Protein AF-A0A512J1H6-F1 (afdb_monomer_lite)

Organism: NCBI:txid944322

Sequence (177 aa):
MTWTRRTVTPHHLPFGPDGRTYDPGLVVETSRIDDAQELAEDRIWKAAPLTRAGRFAVLRPSYGDAGPALLHGWRVRRVGSAEHAALVLRLDQHFLNGRVASAAPERVALRHTDRLLVVTPDLVVGVNGADEDRAFGHLADVMLGTRQLRRRRPRVTRAPADDVAALVSIDLARQGE

Foldseek 3Di:
DDKDKDFAFAPFFDADPVRDGDTPRFIKIKDWDPDLVSLVPDPQSVLWQFFPLLNCQQNPDPDPPDHGQFPIKIFIGGVPDPDGFKMKTFGHFGDQCQAFGGQPPDGDGAHRQQRMWITGSHDIDGHGHRDSSRSSNCVVCVVVVVDDDDDDDDPPVDDDPSSVVRNVVVVVVVVVD

Secondary structure (DSSP, 8-state):
---EEEE---SSPPBPTTS-B-----EEEEEEE-SHHHHHH-HHHHHS-B-HHHHHHHS--SSSS---SEEEEEEEEETT-SS--EEEEEESS---TT-EEE-SSS-EEPPTTB-EEEE-SS-EEEESBS-HHHHHHHHHHHHHT-PPP-------SS--HHHHHHHHHHHHHTT--

pLDDT: mean 80.41, std 16.76, range [38.66, 98.19]

Radius of gyration: 16.68 Å; chains: 1; bounding box: 46×54×38 Å

Structure (mmCIF, N/CA/C/O backbone):
data_AF-A0A512J1H6-F1
#
_entry.id   AF-A0A512J1H6-F1
#
loop_
_atom_site.group_PDB
_atom_site.id
_atom_site.type_symbol
_atom_site.label_atom_id
_atom_site.label_alt_id
_atom_site.label_comp_id
_atom_site.label_asym_id
_atom_site.label_entity_id
_atom_site.label_seq_id
_atom_site.pdbx_PDB_ins_code
_atom_site.Cartn_x
_atom_site.Cartn_y
_atom_site.Cartn_z
_atom_site.occupancy
_atom_site.B_iso_or_equiv
_atom_site.auth_seq_id
_atom_site.auth_comp_id
_atom_site.auth_asym_id
_atom_site.auth_atom_id
_atom_site.pdbx_PDB_model_num
ATOM 1 N N . MET A 1 1 ? -16.627 9.828 2.741 1.00 74.25 1 MET A N 1
ATOM 2 C CA . MET A 1 1 ? -15.824 8.816 2.021 1.00 74.25 1 MET A CA 1
ATOM 3 C C . MET A 1 1 ? -16.682 7.589 1.774 1.00 74.25 1 MET A C 1
ATOM 5 O O . MET A 1 1 ? -17.239 7.058 2.730 1.00 74.25 1 MET A O 1
ATOM 9 N N . THR A 1 2 ? -16.828 7.176 0.516 1.00 90.12 2 THR A N 1
ATOM 10 C CA . THR A 1 2 ? -17.631 6.003 0.140 1.00 90.12 2 THR A CA 1
ATOM 11 C C . THR A 1 2 ? -16.731 4.776 0.066 1.00 90.12 2 THR A C 1
ATOM 13 O O . THR A 1 2 ? -15.750 4.770 -0.674 1.00 90.12 2 THR A O 1
ATOM 16 N N . TRP A 1 3 ? -17.067 3.737 0.830 1.00 96.38 3 TRP A N 1
ATOM 17 C CA . TRP A 1 3 ? -16.335 2.472 0.846 1.00 96.38 3 TRP A CA 1
ATOM 18 C C . TRP A 1 3 ? -16.957 1.482 -0.135 1.00 96.38 3 TRP A C 1
ATOM 20 O O . TRP A 1 3 ? -18.166 1.269 -0.121 1.00 96.38 3 TRP A O 1
ATOM 30 N N . THR A 1 4 ? -16.125 0.855 -0.964 1.00 96.94 4 THR A N 1
ATOM 31 C CA . THR A 1 4 ? -16.550 -0.144 -1.953 1.00 96.94 4 THR A CA 1
ATOM 32 C C . THR A 1 4 ? -15.892 -1.481 -1.659 1.00 96.94 4 THR A C 1
ATOM 34 O O . THR A 1 4 ? -14.690 -1.535 -1.387 1.00 96.94 4 THR A O 1
ATOM 37 N N . ARG A 1 5 ? -16.663 -2.570 -1.723 1.00 97.38 5 ARG A N 1
ATOM 38 C CA . ARG A 1 5 ? -16.130 -3.924 -1.540 1.00 97.38 5 ARG A CA 1
ATOM 39 C C . ARG A 1 5 ? -15.305 -4.351 -2.752 1.00 97.38 5 ARG A C 1
ATOM 41 O O . ARG A 1 5 ? -15.711 -4.127 -3.888 1.00 97.38 5 ARG A O 1
ATOM 48 N N . ARG A 1 6 ? -14.171 -5.000 -2.496 1.00 96.31 6 ARG A N 1
ATOM 49 C CA . ARG A 1 6 ? -13.287 -5.598 -3.499 1.00 96.31 6 ARG A CA 1
ATOM 50 C C . ARG A 1 6 ? -12.871 -6.988 -3.031 1.00 96.31 6 ARG A C 1
ATOM 52 O O . ARG A 1 6 ? -12.376 -7.132 -1.914 1.00 96.31 6 ARG A O 1
ATOM 59 N N . THR A 1 7 ? -13.052 -7.987 -3.885 1.00 96.44 7 THR A N 1
ATOM 60 C CA . THR A 1 7 ? -12.455 -9.313 -3.688 1.00 96.44 7 THR A CA 1
ATOM 61 C C . THR A 1 7 ? -10.970 -9.241 -4.016 1.00 96.44 7 THR A C 1
ATOM 63 O O . THR A 1 7 ? -10.590 -8.637 -5.019 1.00 96.44 7 THR A O 1
ATOM 66 N N . VAL A 1 8 ? -10.133 -9.821 -3.163 1.00 94.94 8 VAL A N 1
ATOM 67 C CA . VAL A 1 8 ? -8.678 -9.835 -3.322 1.00 94.94 8 VAL A CA 1
ATOM 68 C C . VAL A 1 8 ? -8.154 -11.243 -3.070 1.00 94.94 8 VAL A C 1
ATOM 70 O O . VAL A 1 8 ? -8.514 -11.879 -2.083 1.00 94.94 8 VAL A O 1
ATOM 73 N N . THR A 1 9 ? -7.288 -11.726 -3.953 1.00 93.88 9 THR A N 1
ATOM 74 C CA . THR A 1 9 ? -6.718 -13.075 -3.861 1.00 93.88 9 THR A CA 1
ATOM 75 C C . THR A 1 9 ? -5.228 -12.964 -3.540 1.00 93.88 9 THR A C 1
ATOM 77 O O . THR A 1 9 ? -4.527 -12.229 -4.238 1.00 93.88 9 THR A O 1
ATOM 80 N N . PRO A 1 10 ? -4.722 -13.638 -2.490 1.00 93.88 10 PRO A N 1
ATOM 81 C CA . PRO A 1 10 ? -3.295 -13.632 -2.184 1.00 93.88 10 PRO A CA 1
ATOM 82 C C . PRO A 1 10 ? -2.492 -14.329 -3.287 1.00 93.88 10 PRO A C 1
ATOM 84 O O . PRO A 1 10 ? -2.974 -15.267 -3.922 1.00 93.88 10 PRO A O 1
ATOM 87 N N . HIS A 1 11 ? -1.241 -13.908 -3.489 1.00 93.50 11 HIS A N 1
ATOM 88 C CA . HIS A 1 11 ? -0.321 -14.626 -4.384 1.00 93.50 11 HIS A CA 1
ATOM 89 C C . HIS A 1 11 ? 0.094 -15.967 -3.785 1.00 93.50 11 HIS A C 1
ATOM 91 O O . HIS A 1 11 ? 0.393 -16.912 -4.513 1.00 93.50 11 HIS A O 1
ATOM 97 N N . HIS A 1 12 ? 0.113 -16.050 -2.454 1.00 92.19 12 HIS A N 1
ATOM 98 C CA . HIS A 1 12 ? 0.435 -17.257 -1.712 1.00 92.19 12 HIS A CA 1
ATOM 99 C C . HIS A 1 12 ? -0.787 -17.683 -0.905 1.00 92.19 12 HIS A C 1
ATOM 101 O O . HIS A 1 12 ? -1.126 -17.073 0.112 1.00 92.19 12 HIS A O 1
ATOM 107 N N . LEU A 1 13 ? -1.453 -18.737 -1.375 1.00 90.81 13 LEU A N 1
ATOM 108 C CA . LEU A 1 13 ? -2.619 -19.287 -0.697 1.00 90.81 13 LEU A CA 1
ATOM 109 C C . LEU A 1 13 ? -2.231 -19.840 0.689 1.00 90.81 13 LEU A C 1
ATOM 111 O O . LEU A 1 13 ? -1.195 -20.501 0.816 1.00 90.81 13 LEU A O 1
ATOM 115 N N . PRO A 1 14 ? -3.046 -19.598 1.729 1.00 88.06 14 PRO A N 1
ATOM 116 C CA . PRO A 1 14 ? -2.843 -20.195 3.042 1.00 88.06 14 PRO A CA 1
ATOM 117 C C . PRO A 1 14 ? -3.053 -21.712 3.002 1.00 88.06 14 PRO A C 1
ATOM 119 O O . PRO A 1 14 ? -3.791 -22.235 2.166 1.00 88.06 14 PRO A O 1
ATOM 122 N N . PHE A 1 15 ? -2.437 -22.413 3.954 1.00 89.44 15 PHE A N 1
ATOM 123 C CA . PHE A 1 15 ? -2.685 -23.833 4.190 1.00 89.44 15 PHE A CA 1
ATOM 124 C C . PHE A 1 15 ? -3.897 -24.020 5.107 1.00 89.44 15 PHE A C 1
ATOM 126 O O . PHE A 1 15 ? -4.029 -23.343 6.127 1.00 89.44 15 PHE A O 1
ATOM 133 N N . GLY A 1 16 ? -4.782 -24.938 4.734 1.00 85.94 16 GLY A N 1
ATOM 134 C CA . GLY A 1 16 ? -5.890 -25.405 5.550 1.00 85.94 16 GLY A CA 1
ATOM 135 C C . GLY A 1 16 ? -5.445 -26.436 6.595 1.00 85.94 16 GLY A C 1
ATOM 136 O O . GLY A 1 16 ? -4.298 -26.893 6.577 1.00 85.94 16 GLY A O 1
ATOM 137 N N . PRO A 1 17 ? -6.350 -26.839 7.503 1.00 85.31 17 PRO A N 1
ATOM 138 C CA . PRO A 1 17 ? -6.060 -27.836 8.539 1.00 85.31 17 PRO A CA 1
ATOM 139 C C . PRO A 1 17 ? -5.634 -29.209 7.992 1.00 85.31 17 PRO A C 1
ATOM 141 O O . PRO A 1 17 ? -4.962 -29.967 8.683 1.00 85.31 17 PRO A O 1
ATOM 144 N N . ASP A 1 18 ? -6.012 -29.525 6.753 1.00 91.06 18 ASP A N 1
ATOM 145 C CA . ASP A 1 18 ? -5.657 -30.748 6.026 1.00 91.06 18 ASP A CA 1
ATOM 146 C C . ASP A 1 18 ? -4.297 -30.658 5.305 1.00 91.06 18 ASP A C 1
ATOM 148 O O . ASP A 1 18 ? -3.905 -31.579 4.586 1.00 91.06 18 ASP A O 1
ATOM 152 N N . GLY A 1 19 ? -3.579 -29.542 5.469 1.00 87.31 19 GLY A N 1
ATOM 153 C CA . GLY A 1 19 ? -2.299 -29.279 4.817 1.00 87.31 19 GLY A CA 1
ATOM 154 C C . GLY A 1 19 ? -2.411 -28.916 3.334 1.00 87.31 19 GLY A C 1
ATOM 155 O O . GLY A 1 19 ? -1.382 -28.810 2.666 1.00 87.31 19 GLY A O 1
ATOM 156 N N . ARG A 1 20 ? -3.620 -28.709 2.794 1.00 89.44 20 ARG A N 1
ATOM 157 C CA . ARG A 1 20 ? -3.828 -28.264 1.407 1.00 89.44 20 ARG A CA 1
ATOM 158 C C . ARG A 1 20 ? -4.018 -26.757 1.344 1.00 89.44 20 ARG A C 1
ATOM 160 O O . ARG A 1 20 ? -4.544 -26.146 2.267 1.00 89.44 20 ARG A O 1
ATOM 167 N N . THR A 1 21 ? -3.594 -26.136 0.250 1.00 89.88 21 THR A N 1
ATOM 168 C CA . THR A 1 21 ? -3.861 -24.712 0.023 1.00 89.88 21 THR A CA 1
ATOM 169 C C . THR A 1 21 ? -5.320 -24.482 -0.361 1.00 89.88 21 THR A C 1
ATOM 171 O O . THR A 1 21 ? -5.877 -25.278 -1.117 1.00 89.88 21 THR A O 1
ATOM 174 N N . TYR A 1 22 ? -5.914 -23.379 0.089 1.00 87.62 22 TYR A N 1
ATOM 175 C CA . TYR A 1 22 ? -7.277 -22.980 -0.280 1.00 87.62 22 TYR A CA 1
ATOM 176 C C . TYR A 1 22 ? -7.352 -21.482 -0.596 1.00 87.62 22 TYR A C 1
ATOM 178 O O . TYR A 1 22 ? -6.520 -20.707 -0.125 1.00 87.62 22 TYR A O 1
ATOM 186 N N . ASP A 1 23 ? -8.346 -21.072 -1.387 1.00 89.94 23 ASP A N 1
ATOM 187 C CA . ASP A 1 23 ? -8.666 -19.652 -1.565 1.00 89.94 23 ASP A CA 1
ATOM 188 C C . ASP A 1 23 ? -9.523 -19.174 -0.381 1.00 89.94 23 ASP A C 1
ATOM 190 O O . ASP A 1 23 ? -10.631 -19.685 -0.190 1.00 89.94 23 ASP A O 1
ATOM 194 N N . PRO A 1 24 ? -9.042 -18.216 0.432 1.00 87.88 24 PRO A N 1
ATOM 195 C CA . PRO A 1 24 ? -9.796 -17.708 1.569 1.00 87.88 24 PRO A CA 1
ATOM 196 C C . PRO A 1 24 ? -10.972 -16.803 1.177 1.00 87.88 24 PRO A C 1
ATOM 198 O O . PRO A 1 24 ? -11.720 -16.397 2.065 1.00 87.88 24 PRO A O 1
ATOM 201 N N . GLY A 1 25 ? -11.135 -16.443 -0.104 1.00 91.44 25 GLY A N 1
ATOM 202 C CA . GLY A 1 25 ? -12.225 -15.577 -0.559 1.00 91.44 25 GLY A CA 1
ATOM 203 C C . GLY A 1 25 ? -12.193 -14.199 0.106 1.00 91.44 25 GLY A C 1
ATOM 204 O O . GLY A 1 25 ? -13.232 -13.671 0.504 1.00 91.44 25 GLY A O 1
ATOM 205 N N . LEU A 1 26 ? -10.992 -13.638 0.294 1.00 94.38 26 LEU A N 1
ATOM 206 C CA . LEU A 1 26 ? -10.798 -12.417 1.072 1.00 94.38 26 LEU A CA 1
ATOM 207 C C . LEU A 1 26 ? -11.494 -11.223 0.398 1.00 94.38 26 LEU A C 1
ATOM 209 O O . LEU A 1 26 ? -11.267 -10.911 -0.770 1.00 94.38 26 LEU A O 1
ATOM 213 N N . VAL A 1 27 ? -12.315 -10.515 1.174 1.00 96.75 27 VAL A N 1
ATOM 214 C CA . VAL A 1 27 ? -12.971 -9.271 0.758 1.00 96.75 27 VAL A CA 1
ATOM 215 C C . VAL A 1 27 ? -12.472 -8.126 1.630 1.00 96.75 27 VAL A C 1
ATOM 217 O O . VAL A 1 27 ? -12.433 -8.225 2.859 1.00 96.75 27 VAL A O 1
ATOM 220 N N . VAL A 1 28 ? -12.116 -7.019 0.988 1.00 97.38 28 VAL A N 1
ATOM 221 C CA . VAL A 1 28 ? -11.731 -5.763 1.639 1.00 97.38 28 VAL A CA 1
ATOM 222 C C . VAL A 1 28 ? -12.660 -4.638 1.210 1.00 97.38 28 VAL A C 1
ATOM 224 O O . VAL A 1 28 ? -13.356 -4.729 0.200 1.00 97.38 28 VAL A O 1
ATOM 227 N N . GLU A 1 29 ? -12.662 -3.554 1.972 1.00 98.19 29 GLU A N 1
ATOM 228 C CA . GLU A 1 29 ? -13.305 -2.305 1.587 1.00 98.19 29 GLU A CA 1
ATOM 229 C C . GLU A 1 29 ? -12.241 -1.290 1.189 1.00 98.19 29 GLU A C 1
ATOM 231 O O . GLU A 1 29 ? -11.232 -1.127 1.881 1.00 98.19 29 GLU A O 1
ATOM 236 N N . THR A 1 30 ? -12.476 -0.596 0.079 1.00 97.88 30 THR A N 1
ATOM 237 C CA . THR A 1 30 ? -11.578 0.437 -0.432 1.00 97.88 30 THR A CA 1
ATOM 238 C C . THR A 1 30 ? -12.281 1.782 -0.548 1.00 97.88 30 THR A C 1
ATOM 240 O O . THR A 1 30 ? -13.460 1.845 -0.897 1.00 97.88 30 THR A O 1
ATOM 243 N N . SER A 1 31 ? -11.556 2.857 -0.255 1.00 97.31 31 SER A N 1
ATOM 244 C CA . SER A 1 31 ? -11.973 4.237 -0.522 1.00 97.31 31 SER A CA 1
ATOM 245 C C . SER A 1 31 ? -10.875 4.909 -1.323 1.00 97.31 31 SER A C 1
ATOM 247 O O . SER A 1 31 ? -9.698 4.742 -1.001 1.00 97.31 31 SER A O 1
ATOM 249 N N . ARG A 1 32 ? -11.245 5.675 -2.350 1.00 95.75 32 ARG A N 1
ATOM 250 C CA . ARG A 1 32 ? -10.279 6.457 -3.125 1.00 95.75 32 ARG A CA 1
ATOM 251 C C . ARG A 1 32 ? -9.577 7.498 -2.250 1.00 95.75 32 ARG A C 1
ATOM 253 O O . ARG A 1 32 ? -10.120 7.926 -1.230 1.00 95.75 32 ARG A O 1
ATOM 260 N N . ILE A 1 33 ? -8.348 7.799 -2.653 1.00 92.38 33 ILE A N 1
ATOM 261 C CA . ILE A 1 33 ? -7.578 8.970 -2.246 1.00 92.38 33 ILE A CA 1
ATOM 262 C C . ILE A 1 33 ? -7.583 9.893 -3.461 1.00 92.38 33 ILE A C 1
ATOM 264 O O . ILE A 1 33 ? -7.211 9.451 -4.554 1.00 92.38 33 ILE A O 1
ATOM 268 N N . ASP A 1 34 ? -8.048 11.115 -3.267 1.00 84.81 34 ASP A N 1
ATOM 269 C CA . ASP A 1 34 ? -8.331 12.086 -4.314 1.00 84.81 34 ASP A CA 1
ATOM 270 C C . ASP A 1 34 ? -7.038 12.711 -4.846 1.00 84.81 34 ASP A C 1
ATOM 272 O O . ASP A 1 34 ? -6.873 12.850 -6.059 1.00 84.81 34 ASP A O 1
ATOM 276 N N . ASP A 1 35 ? -6.082 13.015 -3.962 1.00 83.38 35 ASP A N 1
ATOM 277 C CA . ASP A 1 35 ? -4.810 13.624 -4.347 1.00 83.38 35 ASP A CA 1
ATOM 278 C C . ASP A 1 35 ? -3.652 13.356 -3.360 1.00 83.38 35 ASP A C 1
ATOM 280 O O . ASP A 1 35 ? -3.754 12.633 -2.363 1.00 83.38 35 ASP A O 1
ATOM 284 N N . ALA A 1 36 ? -2.488 13.928 -3.679 1.00 83.81 36 ALA A N 1
ATOM 285 C CA . ALA A 1 36 ? -1.284 13.809 -2.868 1.00 83.81 36 ALA A CA 1
ATOM 286 C C . ALA A 1 36 ? -1.370 14.571 -1.534 1.00 83.81 36 ALA A C 1
ATOM 288 O O . ALA A 1 36 ? -0.708 14.175 -0.576 1.00 83.81 36 ALA A O 1
ATOM 289 N N . GLN A 1 37 ? -2.161 15.641 -1.444 1.00 85.06 37 GLN A N 1
ATOM 290 C CA . GLN A 1 37 ? -2.340 16.375 -0.193 1.00 85.06 37 GLN A CA 1
ATOM 291 C C . GLN A 1 37 ? -3.130 15.525 0.805 1.00 85.06 37 GLN A C 1
ATOM 293 O O . GLN A 1 37 ? -2.705 15.356 1.948 1.00 85.06 37 GLN A O 1
ATOM 298 N N . GLU A 1 38 ? -4.205 14.891 0.347 1.00 89.12 38 GLU A N 1
ATOM 299 C CA . GLU A 1 38 ? -4.995 13.964 1.147 1.00 89.12 38 GLU A CA 1
ATOM 300 C C . GLU A 1 38 ? -4.162 12.751 1.607 1.00 89.12 38 GLU A C 1
ATOM 302 O O . GLU A 1 38 ? -4.253 12.315 2.758 1.00 89.12 38 GLU A O 1
ATOM 307 N N . LEU A 1 39 ? -3.287 12.233 0.734 1.00 90.50 39 LEU A N 1
ATOM 308 C CA . LEU A 1 39 ? -2.319 11.196 1.102 1.00 90.50 39 LEU A CA 1
ATOM 309 C C . LEU A 1 39 ? -1.328 11.686 2.170 1.00 90.50 39 LEU A C 1
ATOM 311 O O . LEU A 1 39 ? -1.011 10.943 3.098 1.00 90.50 39 LEU A O 1
ATOM 315 N N . ALA A 1 40 ? -0.822 12.915 2.048 1.00 89.12 40 ALA A N 1
ATOM 316 C CA . ALA A 1 40 ? 0.143 13.480 2.988 1.00 89.12 40 ALA A CA 1
ATOM 317 C C . ALA A 1 40 ? -0.431 13.612 4.405 1.00 89.12 40 ALA A C 1
ATOM 319 O O . ALA A 1 40 ? 0.309 13.498 5.387 1.00 89.12 40 ALA A O 1
ATOM 320 N N . GLU A 1 41 ? -1.743 13.814 4.517 1.00 90.38 41 GLU A N 1
ATOM 321 C CA . GLU A 1 41 ? -2.447 13.907 5.790 1.00 90.38 41 GLU A CA 1
ATOM 322 C C . GLU A 1 41 ? -2.817 12.541 6.389 1.00 90.38 41 GLU A C 1
ATOM 324 O O . GLU A 1 41 ? -3.038 12.460 7.604 1.00 90.38 41 GLU A O 1
ATOM 329 N N . ASP A 1 42 ? -2.802 11.471 5.588 1.00 93.88 42 ASP A N 1
ATOM 330 C CA . ASP A 1 42 ? -3.230 10.131 5.984 1.00 93.88 42 ASP A CA 1
ATOM 331 C C . ASP A 1 42 ? -2.371 9.531 7.113 1.00 93.88 42 ASP A C 1
ATOM 333 O O . ASP A 1 42 ? -1.136 9.553 7.095 1.00 93.88 42 ASP A O 1
ATOM 337 N N . ARG A 1 43 ? -3.041 8.942 8.109 1.00 95.06 43 ARG A N 1
ATOM 338 C CA . ARG A 1 43 ? -2.392 8.351 9.287 1.00 95.06 43 ARG A CA 1
ATOM 339 C C . ARG A 1 43 ? -1.476 7.175 8.941 1.00 95.06 43 ARG A C 1
ATOM 341 O O . ARG A 1 43 ? -0.406 7.058 9.529 1.00 95.06 43 ARG A O 1
ATOM 348 N N . ILE A 1 44 ? -1.873 6.322 7.991 1.00 95.44 44 ILE A N 1
ATOM 349 C CA . ILE A 1 44 ? -1.094 5.147 7.587 1.00 95.44 44 ILE A CA 1
ATOM 350 C C . ILE A 1 44 ? 0.132 5.619 6.827 1.00 95.44 44 ILE A C 1
ATOM 352 O O . ILE A 1 44 ? 1.232 5.142 7.081 1.00 95.44 44 ILE A O 1
ATOM 356 N N . TRP A 1 45 ? -0.036 6.615 5.956 1.00 93.50 45 TRP A N 1
ATOM 357 C CA . TRP A 1 45 ? 1.089 7.234 5.274 1.00 93.50 45 TRP A CA 1
ATOM 358 C C . TRP A 1 45 ? 2.090 7.825 6.268 1.00 93.50 45 TRP A C 1
ATOM 360 O O . TRP A 1 45 ? 3.287 7.566 6.161 1.00 93.50 45 TRP A O 1
ATOM 370 N N . LYS A 1 46 ? 1.627 8.599 7.257 1.00 91.50 46 LYS A N 1
ATOM 371 C CA . LYS A 1 46 ? 2.476 9.193 8.303 1.00 91.50 46 LYS A CA 1
ATOM 372 C C . LYS A 1 46 ? 3.193 8.136 9.146 1.00 91.50 46 LYS A C 1
ATOM 374 O O . LYS A 1 46 ? 4.395 8.277 9.340 1.00 91.50 46 LYS A O 1
ATOM 379 N N . ALA A 1 47 ? 2.503 7.078 9.565 1.00 91.44 47 ALA A N 1
ATOM 380 C CA . ALA A 1 47 ? 3.074 6.013 10.394 1.00 91.44 47 ALA A CA 1
ATOM 381 C C . ALA A 1 47 ? 4.029 5.078 9.634 1.00 91.44 47 ALA A C 1
ATOM 383 O O . ALA A 1 47 ? 4.954 4.540 10.232 1.00 91.44 47 ALA A O 1
ATOM 384 N N . ALA A 1 48 ? 3.830 4.899 8.325 1.00 90.44 48 ALA A N 1
ATOM 385 C CA . ALA A 1 48 ? 4.589 3.939 7.536 1.00 90.44 48 ALA A CA 1
ATOM 386 C C . ALA A 1 48 ? 6.112 4.167 7.601 1.00 90.44 48 ALA A C 1
ATOM 388 O O . ALA A 1 48 ? 6.574 5.319 7.600 1.00 90.44 48 ALA A O 1
ATOM 389 N N . PRO A 1 49 ? 6.921 3.094 7.521 1.00 89.06 49 PRO A N 1
ATOM 390 C CA . PRO A 1 49 ? 8.373 3.160 7.660 1.00 89.06 49 PRO A CA 1
ATOM 391 C C . PRO A 1 49 ? 9.057 3.586 6.347 1.00 89.06 49 PRO A C 1
ATOM 393 O O . PRO A 1 49 ? 10.003 2.961 5.855 1.00 89.06 49 PRO A O 1
ATOM 396 N N . LEU A 1 50 ? 8.544 4.650 5.731 1.00 86.44 50 LEU A N 1
ATOM 397 C CA . LEU A 1 50 ? 9.066 5.258 4.514 1.00 86.44 50 LEU A CA 1
ATOM 398 C C . LEU A 1 50 ? 10.240 6.181 4.839 1.00 86.44 50 LEU A C 1
ATOM 400 O O . LEU A 1 50 ? 10.177 6.999 5.759 1.00 86.44 50 LEU A O 1
ATOM 404 N N . THR A 1 51 ? 11.287 6.119 4.020 1.00 84.38 51 THR A N 1
ATOM 405 C CA . THR A 1 51 ? 12.376 7.098 4.081 1.00 84.38 51 THR A CA 1
ATOM 406 C C . THR A 1 51 ? 11.881 8.468 3.616 1.00 84.38 51 THR A C 1
ATOM 408 O O . THR A 1 51 ? 10.875 8.586 2.908 1.00 84.38 51 THR A O 1
ATOM 411 N N . ARG A 1 52 ? 12.634 9.529 3.936 1.00 81.25 52 ARG A N 1
ATOM 412 C CA . ARG A 1 52 ? 12.385 10.866 3.378 1.00 81.25 52 ARG A CA 1
ATOM 413 C C . ARG A 1 52 ? 12.312 10.805 1.847 1.00 81.25 52 ARG A C 1
ATOM 415 O O . ARG A 1 52 ? 11.335 11.269 1.272 1.00 81.25 52 ARG A O 1
ATOM 422 N N . ALA A 1 53 ? 13.285 10.166 1.195 1.00 77.19 53 ALA A N 1
ATOM 423 C CA . ALA A 1 53 ? 13.301 10.002 -0.260 1.00 77.19 53 ALA A CA 1
ATOM 424 C C . ALA A 1 53 ? 12.061 9.254 -0.787 1.00 77.19 53 ALA A C 1
ATOM 426 O O . ALA A 1 53 ? 11.477 9.687 -1.777 1.00 77.19 53 ALA A O 1
ATOM 427 N N . GLY A 1 54 ? 11.622 8.190 -0.106 1.00 81.50 54 GLY A N 1
ATOM 428 C CA . GLY A 1 54 ? 10.401 7.456 -0.444 1.00 81.50 54 GLY A CA 1
ATOM 429 C C . GLY A 1 54 ? 9.150 8.331 -0.376 1.00 81.50 54 GLY A C 1
ATOM 430 O O . GLY A 1 54 ? 8.347 8.326 -1.305 1.00 81.50 54 GLY A O 1
ATOM 431 N N . ARG A 1 55 ? 9.021 9.156 0.672 1.00 85.44 55 ARG A N 1
ATOM 432 C CA . ARG A 1 55 ? 7.903 10.104 0.799 1.00 85.44 55 ARG A CA 1
ATOM 433 C C . ARG A 1 55 ? 7.925 11.168 -0.295 1.00 85.44 55 ARG A C 1
ATOM 435 O O . ARG A 1 55 ? 6.908 11.398 -0.942 1.00 85.44 55 ARG A O 1
ATOM 442 N N . PHE A 1 56 ? 9.088 11.775 -0.536 1.00 78.19 56 PHE A N 1
ATOM 443 C CA . PHE A 1 56 ? 9.266 12.794 -1.577 1.00 78.19 56 PHE A CA 1
ATOM 444 C C . PHE A 1 56 ? 9.005 12.262 -2.986 1.00 78.19 56 PHE A C 1
ATOM 446 O O . PHE A 1 56 ? 8.508 12.999 -3.832 1.00 78.19 56 PHE A O 1
ATOM 453 N N . ALA A 1 57 ? 9.327 10.995 -3.245 1.00 76.62 57 ALA A N 1
ATOM 454 C CA . ALA A 1 57 ? 9.083 10.383 -4.542 1.00 76.62 57 ALA A CA 1
ATOM 455 C C . ALA A 1 57 ? 7.596 10.262 -4.879 1.00 76.62 57 ALA A C 1
ATOM 457 O O . ALA A 1 57 ? 7.257 10.280 -6.055 1.00 76.62 57 ALA A O 1
ATOM 458 N N . VAL A 1 58 ? 6.730 10.146 -3.870 1.00 79.81 58 VAL A N 1
ATOM 459 C CA . VAL A 1 58 ? 5.276 10.046 -4.053 1.00 79.81 58 VAL A CA 1
ATOM 460 C C . VAL A 1 58 ? 4.609 11.423 -3.977 1.00 79.81 58 VAL A C 1
ATOM 462 O O . VAL A 1 58 ? 3.765 11.735 -4.813 1.00 79.81 58 VAL A O 1
ATOM 465 N N . LEU A 1 59 ? 5.019 12.263 -3.020 1.00 75.62 59 LEU A N 1
ATOM 466 C CA . LEU A 1 59 ? 4.370 13.536 -2.664 1.00 75.62 59 LEU A CA 1
ATOM 467 C C . LEU A 1 59 ? 5.029 14.792 -3.258 1.00 75.62 59 LEU A C 1
ATOM 469 O O . LEU A 1 59 ? 5.039 15.844 -2.622 1.00 75.62 59 LEU A O 1
ATOM 473 N N . ARG A 1 60 ? 5.668 14.700 -4.424 1.00 67.56 60 ARG A N 1
ATOM 474 C CA . ARG A 1 60 ? 6.495 15.800 -4.945 1.00 67.56 60 ARG A CA 1
ATOM 475 C C . ARG A 1 60 ? 5.723 17.142 -5.001 1.00 67.56 60 ARG A C 1
ATOM 477 O O . ARG A 1 60 ? 4.617 17.158 -5.536 1.00 67.56 60 ARG A O 1
ATOM 484 N N . PRO A 1 61 ? 6.292 18.262 -4.503 1.00 50.44 61 PRO A N 1
ATOM 485 C CA . PRO A 1 61 ? 5.698 19.585 -4.673 1.00 50.44 61 PRO A CA 1
ATOM 486 C C . PRO A 1 61 ? 5.832 20.044 -6.128 1.00 50.44 61 PRO A C 1
ATOM 488 O O . PRO A 1 61 ? 6.925 20.004 -6.698 1.00 50.44 61 PRO A O 1
ATOM 491 N N . SER A 1 62 ? 4.732 20.506 -6.714 1.00 40.75 62 SER A N 1
ATOM 492 C CA . SER A 1 62 ? 4.673 21.037 -8.076 1.00 40.75 62 SER A CA 1
ATOM 493 C C . SER A 1 62 ? 5.407 22.377 -8.203 1.00 40.75 62 SER A C 1
ATOM 495 O O . SER A 1 62 ? 4.762 23.402 -8.072 1.00 40.75 62 SER A O 1
ATOM 497 N N . TYR A 1 63 ? 6.718 22.394 -8.474 1.00 43.22 63 TYR A N 1
ATOM 498 C CA . TYR A 1 63 ? 7.449 23.577 -8.983 1.00 43.22 63 TYR A CA 1
ATOM 499 C C . TYR A 1 63 ? 8.696 23.165 -9.792 1.00 43.22 63 TYR A C 1
ATOM 501 O O . TYR A 1 63 ? 9.832 23.475 -9.440 1.00 43.22 63 TYR A O 1
ATOM 509 N N . GLY A 1 64 ? 8.466 22.425 -10.880 1.00 39.28 64 GLY A N 1
ATOM 510 C CA . GLY A 1 64 ? 9.480 22.050 -11.871 1.00 39.28 64 GLY A CA 1
ATOM 511 C C . GLY A 1 64 ? 9.079 20.781 -12.622 1.00 39.28 64 GLY A C 1
ATOM 512 O O . GLY A 1 64 ? 9.443 19.692 -12.189 1.00 39.28 64 GLY A O 1
ATOM 513 N N . ASP A 1 65 ? 8.270 20.934 -13.677 1.00 45.50 65 ASP A N 1
ATOM 514 C CA . ASP A 1 65 ? 7.876 19.969 -14.733 1.00 45.50 65 ASP A CA 1
ATOM 515 C C . ASP A 1 65 ? 7.530 18.505 -14.373 1.00 45.50 65 ASP A C 1
ATOM 517 O O . ASP A 1 65 ? 7.346 17.673 -15.258 1.00 45.50 65 ASP A O 1
ATOM 521 N N . ALA A 1 66 ? 7.358 18.158 -13.100 1.00 45.94 66 ALA A N 1
ATOM 522 C CA . ALA A 1 66 ? 6.892 16.841 -12.675 1.00 45.94 66 ALA A CA 1
ATOM 523 C C . ALA A 1 66 ? 5.999 16.973 -11.436 1.00 45.94 66 ALA A C 1
ATOM 525 O O . ALA A 1 66 ? 6.475 17.339 -10.359 1.00 45.94 66 ALA A O 1
ATOM 526 N N . GLY A 1 67 ? 4.708 16.684 -11.616 1.00 50.62 67 GLY A N 1
ATOM 527 C CA . GLY A 1 67 ? 3.700 16.638 -10.555 1.00 50.62 67 GLY A CA 1
ATOM 528 C C . GLY A 1 67 ? 3.905 15.479 -9.564 1.00 50.62 67 GLY A C 1
ATOM 529 O O . GLY A 1 67 ? 4.922 14.777 -9.631 1.00 50.62 67 GLY A O 1
ATOM 530 N N . PRO A 1 68 ? 2.963 15.267 -8.623 1.00 57.34 68 PRO A N 1
ATOM 531 C CA . PRO A 1 68 ? 3.026 14.129 -7.713 1.00 57.34 68 PRO A CA 1
ATOM 532 C C . PRO A 1 68 ? 3.090 12.831 -8.522 1.00 57.34 68 PRO A C 1
ATOM 534 O O . PRO A 1 68 ? 2.340 12.656 -9.479 1.00 57.34 68 PRO A O 1
ATOM 537 N N . ALA A 1 69 ? 3.967 11.901 -8.132 1.00 73.06 69 ALA A N 1
ATOM 538 C CA . ALA A 1 69 ? 4.000 10.600 -8.795 1.00 73.06 69 ALA A CA 1
ATOM 539 C C . ALA A 1 69 ? 2.723 9.804 -8.507 1.00 73.06 69 ALA A C 1
ATOM 541 O O . ALA A 1 69 ? 2.451 8.851 -9.217 1.00 73.06 69 ALA A O 1
ATOM 542 N N . LEU A 1 70 ? 1.949 10.155 -7.474 1.00 83.00 70 LEU A N 1
ATOM 543 C CA . LEU A 1 70 ? 0.668 9.518 -7.192 1.00 83.00 70 LEU A CA 1
ATOM 544 C C . LEU A 1 70 ? -0.316 9.754 -8.347 1.00 83.00 70 LEU A C 1
ATOM 546 O O . LEU A 1 70 ? -0.866 10.840 -8.491 1.00 83.00 70 LEU A O 1
ATOM 550 N N . LEU A 1 71 ? -0.576 8.703 -9.120 1.00 84.50 71 LEU A N 1
ATOM 551 C CA . LEU A 1 71 ? -1.631 8.696 -10.126 1.00 84.50 71 LEU A CA 1
ATOM 552 C C . LEU A 1 71 ? -2.980 8.382 -9.473 1.00 84.50 71 LEU A C 1
ATOM 554 O O . LEU A 1 71 ? -3.991 9.016 -9.754 1.00 84.50 71 LEU A O 1
ATOM 558 N N . HIS A 1 72 ? -2.991 7.377 -8.595 1.00 88.12 72 HIS A N 1
ATOM 559 C CA . HIS A 1 72 ? -4.191 6.823 -7.981 1.00 88.12 72 HIS A CA 1
ATOM 560 C C . HIS A 1 72 ? -3.864 6.234 -6.608 1.00 88.12 72 HIS A C 1
ATOM 562 O O . HIS A 1 72 ? -2.855 5.551 -6.460 1.00 88.12 72 HIS A O 1
ATOM 568 N N . GLY A 1 73 ? -4.737 6.423 -5.620 1.00 93.50 73 GLY A N 1
ATOM 569 C CA . GLY A 1 73 ? -4.590 5.795 -4.308 1.00 93.50 73 GLY A CA 1
ATOM 570 C C . GLY A 1 73 ? -5.891 5.205 -3.783 1.00 93.50 73 GLY A C 1
ATOM 571 O O . GLY A 1 73 ? -6.986 5.648 -4.144 1.00 93.50 73 GLY A O 1
ATOM 572 N N . TRP A 1 74 ? -5.758 4.204 -2.918 1.00 97.19 74 TRP A N 1
ATOM 573 C CA . TRP A 1 74 ? -6.856 3.605 -2.174 1.00 97.19 74 TRP A CA 1
ATOM 574 C C . TRP A 1 74 ? -6.456 3.410 -0.721 1.00 97.19 74 TRP A C 1
ATOM 576 O O . TRP A 1 74 ? -5.424 2.809 -0.428 1.00 97.19 74 TRP A O 1
ATOM 586 N N . ARG A 1 75 ? -7.327 3.838 0.188 1.00 97.88 75 ARG A N 1
ATOM 587 C CA . ARG A 1 75 ? -7.349 3.346 1.563 1.00 97.88 75 ARG A CA 1
ATOM 588 C C . ARG A 1 75 ? -7.990 1.979 1.569 1.00 97.88 75 ARG A C 1
ATOM 590 O O . ARG A 1 75 ? -8.985 1.781 0.876 1.00 97.88 75 ARG A O 1
ATOM 597 N N . VAL A 1 76 ? -7.455 1.062 2.364 1.00 98.12 76 VAL A N 1
ATOM 598 C CA . VAL A 1 76 ? -7.969 -0.303 2.456 1.00 98.12 76 VAL A CA 1
ATOM 599 C C . VAL A 1 76 ? -8.223 -0.688 3.905 1.00 98.12 76 VAL A C 1
ATOM 601 O O . VAL A 1 76 ? -7.376 -0.500 4.784 1.00 98.12 76 VAL A O 1
ATOM 604 N N . ARG A 1 77 ? -9.405 -1.252 4.152 1.00 97.19 77 ARG A N 1
ATOM 605 C CA . ARG A 1 77 ? -9.823 -1.754 5.460 1.00 97.19 77 ARG A CA 1
ATOM 606 C C . ARG A 1 77 ? -10.487 -3.121 5.348 1.00 97.19 77 ARG A C 1
ATOM 608 O O . ARG A 1 77 ? -10.985 -3.499 4.289 1.00 97.19 77 ARG A O 1
ATOM 615 N N . ARG A 1 78 ? -10.511 -3.863 6.456 1.00 95.06 78 ARG A N 1
ATOM 616 C CA . ARG A 1 78 ? -11.341 -5.072 6.568 1.00 95.06 78 ARG A CA 1
ATOM 617 C C . ARG A 1 78 ? -12.817 -4.677 6.552 1.00 95.06 78 ARG A C 1
ATOM 619 O O . ARG A 1 78 ? -13.168 -3.621 7.076 1.00 95.06 78 ARG A O 1
ATOM 626 N N . VAL A 1 79 ? -13.667 -5.528 5.982 1.00 94.62 79 VAL A N 1
ATOM 627 C CA . VAL A 1 79 ? -15.123 -5.314 5.974 1.00 94.62 79 VAL A CA 1
ATOM 628 C C . VAL A 1 79 ? -15.618 -5.095 7.407 1.00 94.62 79 VAL A C 1
ATOM 630 O O . VAL A 1 79 ? -15.298 -5.877 8.299 1.00 94.62 79 VAL A O 1
ATOM 633 N N . GLY A 1 80 ? -16.365 -4.011 7.626 1.00 90.81 80 GLY A N 1
ATOM 634 C CA . GLY A 1 80 ? -16.904 -3.651 8.943 1.00 90.81 80 GLY A CA 1
ATOM 635 C C . GLY A 1 80 ? -15.915 -2.980 9.906 1.00 90.81 80 GLY A C 1
ATOM 636 O O . GLY A 1 80 ? -16.326 -2.565 10.986 1.00 90.81 80 GLY A O 1
ATOM 637 N N . SER A 1 81 ? -14.639 -2.823 9.536 1.00 93.62 81 SER A N 1
ATOM 638 C CA . SER A 1 81 ? -13.680 -2.048 10.335 1.00 93.62 81 SER A CA 1
ATOM 639 C C . SER A 1 81 ? -14.006 -0.557 10.272 1.00 93.62 81 SER A C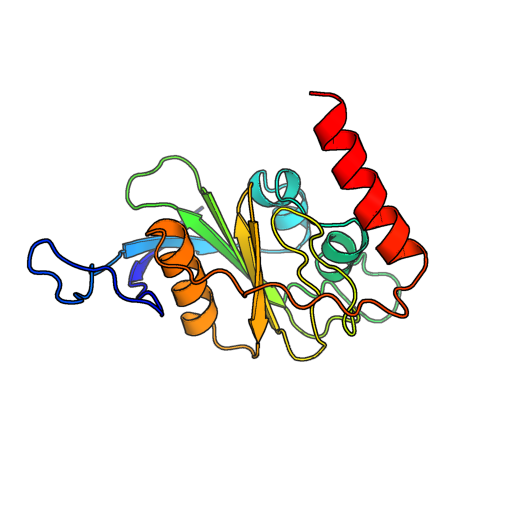 1
ATOM 641 O O . SER A 1 81 ? -14.282 -0.028 9.195 1.00 93.62 81 SER A O 1
ATOM 643 N N . ALA A 1 82 ? -13.918 0.145 11.403 1.00 91.50 82 ALA A N 1
ATOM 644 C CA . ALA A 1 82 ? -14.059 1.601 11.425 1.00 91.50 82 ALA A CA 1
ATOM 645 C C . ALA A 1 82 ? -12.899 2.275 10.678 1.00 91.50 82 ALA A C 1
ATOM 647 O O . ALA A 1 82 ? -13.113 3.168 9.857 1.00 91.50 82 ALA A O 1
ATOM 648 N N . GLU A 1 83 ? -11.680 1.789 10.901 1.00 92.56 83 GLU A N 1
ATOM 649 C CA . GLU A 1 83 ? -10.469 2.412 10.387 1.00 92.56 83 GLU A CA 1
ATOM 650 C C . GLU A 1 83 ? -9.806 1.590 9.277 1.00 92.56 83 GLU A C 1
ATOM 652 O O . GLU A 1 83 ? -9.894 0.355 9.251 1.00 92.56 83 GLU A O 1
ATOM 657 N N . HIS A 1 84 ? -9.097 2.275 8.374 1.00 96.19 84 HIS A N 1
ATOM 658 C CA . HIS A 1 84 ? -8.224 1.635 7.392 1.00 96.19 84 HIS A CA 1
ATOM 659 C C . HIS A 1 84 ? -6.862 1.292 7.967 1.00 96.19 84 HIS A C 1
ATOM 661 O O . HIS A 1 84 ? -6.358 1.971 8.858 1.00 96.19 84 HIS A O 1
ATOM 667 N N . ALA A 1 85 ? -6.283 0.217 7.442 1.00 94.88 85 ALA A N 1
ATOM 668 C CA . ALA A 1 85 ? -5.040 -0.370 7.935 1.00 94.88 85 ALA A CA 1
ATOM 669 C C . ALA A 1 85 ? -3.940 -0.409 6.866 1.00 94.88 85 ALA A C 1
ATOM 671 O O . ALA A 1 85 ? -2.796 -0.735 7.169 1.00 94.88 85 ALA A O 1
ATOM 672 N N . ALA A 1 86 ? -4.275 -0.094 5.616 1.00 97.62 86 ALA A N 1
ATOM 673 C CA . ALA A 1 86 ? -3.325 -0.089 4.519 1.00 97.62 86 ALA A CA 1
ATOM 674 C C . ALA A 1 86 ? -3.690 0.956 3.466 1.00 97.62 86 ALA A C 1
ATOM 676 O O . ALA A 1 86 ? -4.833 1.417 3.384 1.00 97.62 86 ALA A O 1
ATOM 677 N N . LEU A 1 87 ? -2.705 1.279 2.637 1.00 97.62 87 LEU A N 1
ATOM 678 C CA . LEU A 1 87 ? -2.839 2.052 1.417 1.00 97.62 87 LEU A CA 1
ATOM 679 C C . LEU A 1 87 ? -2.311 1.217 0.249 1.00 97.62 87 LEU A C 1
ATOM 681 O O . LEU A 1 87 ? -1.282 0.549 0.364 1.00 97.62 87 LEU A O 1
ATOM 685 N N . VAL A 1 88 ? -2.993 1.291 -0.886 1.00 97.00 88 VAL A N 1
ATOM 686 C CA . VAL A 1 88 ? -2.475 0.843 -2.180 1.00 97.00 88 VAL A CA 1
ATOM 687 C C . VAL A 1 88 ? -2.333 2.089 -3.036 1.00 97.00 88 VAL A C 1
ATOM 689 O O . VAL A 1 88 ? -3.285 2.851 -3.172 1.00 97.00 88 VAL A O 1
ATOM 692 N N . LEU A 1 89 ? -1.142 2.338 -3.566 1.00 94.56 89 LEU A N 1
ATOM 693 C CA . LEU A 1 89 ? -0.823 3.547 -4.315 1.00 94.56 89 LEU A CA 1
ATOM 694 C C . LEU A 1 89 ? -0.272 3.146 -5.674 1.00 94.56 89 LEU A C 1
ATOM 696 O O . LEU A 1 89 ? 0.693 2.392 -5.758 1.00 94.56 89 LEU A O 1
ATOM 700 N N . ARG A 1 90 ? -0.864 3.675 -6.734 1.00 91.69 90 ARG A N 1
ATOM 701 C CA . ARG A 1 90 ? -0.346 3.593 -8.090 1.00 91.69 90 ARG A CA 1
ATOM 702 C C . ARG A 1 90 ? 0.382 4.881 -8.410 1.00 91.69 90 ARG A C 1
ATOM 704 O O . ARG A 1 90 ? -0.171 5.977 -8.310 1.00 91.69 90 ARG A O 1
ATOM 711 N N . LEU A 1 91 ? 1.629 4.705 -8.795 1.00 87.38 91 LEU A N 1
ATOM 712 C CA . LEU A 1 91 ? 2.535 5.750 -9.196 1.00 87.38 91 LEU A CA 1
ATOM 713 C C . LEU A 1 91 ? 2.588 5.827 -10.724 1.00 87.38 91 LEU A C 1
ATOM 715 O O . LEU A 1 91 ? 2.541 4.806 -11.412 1.00 87.38 91 LEU A O 1
ATOM 719 N N . ASP A 1 92 ? 2.727 7.033 -11.249 1.00 81.75 92 ASP A N 1
ATOM 720 C CA . ASP A 1 92 ? 3.158 7.279 -12.615 1.00 81.75 92 ASP A CA 1
ATOM 721 C C . ASP A 1 92 ? 4.698 7.156 -12.703 1.00 81.75 92 ASP A C 1
ATOM 723 O O . ASP A 1 92 ? 5.296 6.184 -12.212 1.00 81.75 92 ASP A O 1
ATOM 727 N N . GLN A 1 93 ? 5.388 8.119 -13.315 1.00 75.50 93 GLN A N 1
ATOM 728 C CA . GLN A 1 93 ? 6.841 8.151 -13.348 1.00 75.50 93 GLN A CA 1
ATOM 729 C C . GLN A 1 93 ? 7.422 8.645 -12.024 1.00 75.50 93 GLN A C 1
ATOM 731 O O . GLN A 1 93 ? 7.121 9.737 -11.555 1.00 75.50 93 GLN A O 1
ATOM 736 N N . HIS A 1 94 ? 8.297 7.834 -11.423 1.00 74.56 94 HIS A N 1
ATOM 737 C CA . HIS A 1 94 ? 9.050 8.201 -10.230 1.00 74.56 94 HIS A CA 1
ATOM 738 C C . HIS A 1 94 ? 10.553 8.066 -10.503 1.00 74.56 94 HIS A C 1
ATOM 740 O O . HIS A 1 94 ? 11.010 7.150 -11.187 1.00 74.56 94 HIS A O 1
ATOM 746 N N . PHE A 1 95 ? 11.344 8.967 -9.924 1.00 69.69 95 PHE A N 1
ATOM 747 C CA . PHE A 1 95 ? 12.788 9.062 -10.169 1.00 69.69 95 PHE A CA 1
ATOM 748 C C . PHE A 1 95 ? 13.629 8.378 -9.084 1.00 69.69 95 PHE A C 1
ATOM 750 O O . PHE A 1 95 ? 14.793 8.721 -8.885 1.00 69.69 95 PHE A O 1
ATOM 757 N N . LEU A 1 96 ? 13.050 7.416 -8.351 1.00 67.75 96 LEU A N 1
ATOM 758 C CA . LEU A 1 96 ? 13.797 6.718 -7.300 1.00 67.75 96 LEU A CA 1
ATOM 759 C C . LEU A 1 96 ? 14.925 5.863 -7.878 1.00 67.75 96 LEU A C 1
ATOM 761 O O . LEU A 1 96 ? 15.922 5.724 -7.196 1.00 67.75 96 LEU A O 1
ATOM 765 N N . ASN A 1 97 ? 14.836 5.338 -9.107 1.00 69.31 97 ASN A N 1
ATOM 766 C CA . ASN A 1 97 ? 15.954 4.659 -9.790 1.00 69.31 97 ASN A CA 1
ATOM 767 C C . ASN A 1 97 ? 16.728 3.633 -8.923 1.00 69.31 97 ASN A C 1
ATOM 769 O O . ASN A 1 97 ? 17.940 3.489 -9.054 1.00 69.31 97 ASN A O 1
ATOM 773 N N . GLY A 1 98 ? 16.041 2.903 -8.036 1.00 66.25 98 GLY A N 1
ATOM 774 C CA . GLY A 1 98 ? 16.660 1.954 -7.103 1.00 66.25 98 GLY A CA 1
ATOM 775 C C . GLY A 1 98 ? 17.048 2.530 -5.735 1.00 66.25 98 GLY A C 1
ATOM 776 O O . GLY A 1 98 ? 17.688 1.830 -4.954 1.00 66.25 98 GLY A O 1
ATOM 777 N N . ARG A 1 99 ? 16.651 3.765 -5.418 1.00 70.25 99 ARG A N 1
ATOM 778 C CA . ARG A 1 99 ? 16.784 4.363 -4.084 1.00 70.25 99 ARG A CA 1
ATOM 779 C C . ARG A 1 99 ? 15.848 3.708 -3.080 1.00 70.25 99 ARG A C 1
ATOM 781 O O . ARG A 1 99 ? 14.747 3.261 -3.420 1.00 70.25 99 ARG A O 1
ATOM 788 N N . VAL A 1 100 ? 16.291 3.690 -1.827 1.00 71.94 100 VAL A N 1
ATOM 789 C CA . VAL A 1 100 ? 15.558 3.089 -0.708 1.00 71.94 100 VAL A CA 1
ATOM 790 C C . VAL A 1 100 ? 14.302 3.909 -0.389 1.00 71.94 100 VAL A C 1
ATOM 792 O O . VAL A 1 100 ? 14.384 5.023 0.125 1.00 71.94 10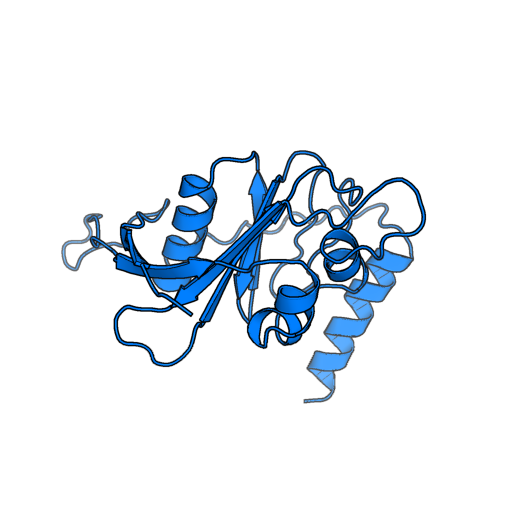0 VAL A O 1
ATOM 795 N N . ALA A 1 101 ? 13.132 3.342 -0.674 1.00 76.12 101 ALA A N 1
ATOM 796 C CA . ALA A 1 101 ? 11.821 3.899 -0.351 1.00 76.12 101 ALA A CA 1
ATOM 797 C C . ALA A 1 101 ? 11.393 3.592 1.091 1.00 76.12 101 ALA A C 1
ATOM 799 O O . ALA A 1 101 ? 10.747 4.419 1.727 1.00 76.12 101 ALA A O 1
ATOM 800 N N . SER A 1 102 ? 11.791 2.438 1.625 1.00 79.25 102 SER A N 1
ATOM 801 C CA . SER A 1 102 ? 11.574 2.045 3.020 1.00 79.25 102 SER A CA 1
ATOM 802 C C . SER A 1 102 ? 12.801 1.303 3.528 1.00 79.25 102 SER A C 1
ATOM 804 O O . SER A 1 102 ? 13.344 0.461 2.815 1.00 79.25 102 SER A O 1
ATOM 806 N N . ALA A 1 103 ? 13.288 1.666 4.713 1.00 69.12 103 ALA A N 1
ATOM 807 C CA . ALA A 1 103 ? 14.501 1.082 5.291 1.00 69.12 103 ALA A CA 1
ATOM 808 C C . ALA A 1 103 ? 14.211 -0.080 6.252 1.00 69.12 103 ALA A C 1
ATOM 810 O O . ALA A 1 103 ? 15.082 -0.928 6.458 1.00 69.12 103 ALA A O 1
ATOM 811 N N . ALA A 1 104 ? 13.005 -0.115 6.820 1.00 66.94 104 ALA A N 1
ATOM 812 C CA . ALA A 1 104 ? 12.574 -1.065 7.833 1.00 66.94 104 ALA A CA 1
ATOM 813 C C . ALA A 1 104 ? 11.090 -1.410 7.634 1.00 66.94 104 ALA A C 1
ATOM 815 O O . ALA A 1 104 ? 10.366 -0.620 7.040 1.00 66.94 104 ALA A O 1
ATOM 816 N N . PRO A 1 105 ? 10.623 -2.572 8.110 1.00 65.06 105 PRO A N 1
ATOM 817 C CA . PRO A 1 105 ? 11.399 -3.719 8.584 1.00 65.06 105 PRO A CA 1
ATOM 818 C C . PRO A 1 105 ? 12.157 -4.410 7.438 1.00 65.06 105 PRO A C 1
ATOM 820 O O . PRO A 1 105 ? 13.092 -5.175 7.676 1.00 65.06 105 PRO A O 1
ATOM 823 N N . GLU A 1 106 ? 11.808 -4.098 6.188 1.00 69.00 106 GLU A N 1
ATOM 824 C CA . GLU A 1 106 ? 12.506 -4.554 4.994 1.00 69.00 106 GLU A CA 1
ATOM 825 C C . GLU A 1 106 ? 12.963 -3.382 4.135 1.00 69.00 106 GLU A C 1
ATOM 827 O O . GLU A 1 106 ? 12.216 -2.444 3.873 1.00 69.00 106 GLU A O 1
ATOM 832 N N . ARG A 1 107 ? 14.207 -3.471 3.652 1.00 70.94 107 ARG A N 1
ATOM 833 C CA . ARG A 1 107 ? 14.773 -2.480 2.739 1.00 70.94 107 ARG A CA 1
ATOM 834 C C . ARG A 1 107 ? 14.127 -2.631 1.368 1.00 70.94 107 ARG A C 1
ATOM 836 O O . ARG A 1 107 ? 14.516 -3.504 0.589 1.00 70.94 107 ARG A O 1
ATOM 843 N N . VAL A 1 108 ? 13.168 -1.767 1.069 1.00 76.94 108 VAL A N 1
ATOM 844 C CA . VAL A 1 108 ? 12.555 -1.665 -0.252 1.00 76.94 108 VAL A CA 1
ATOM 845 C C . VAL A 1 108 ? 13.223 -0.545 -1.017 1.00 76.94 108 VAL A C 1
ATOM 847 O O . VAL A 1 108 ? 13.127 0.621 -0.650 1.00 76.94 108 VAL A O 1
ATOM 850 N N . ALA A 1 109 ? 13.883 -0.914 -2.107 1.00 78.81 109 ALA A N 1
ATOM 851 C CA . ALA A 1 109 ? 14.340 0.008 -3.129 1.00 78.81 109 ALA A CA 1
ATOM 852 C C . ALA A 1 109 ? 13.355 -0.027 -4.297 1.00 78.81 109 ALA A C 1
ATOM 854 O O . ALA A 1 109 ? 13.149 -1.097 -4.873 1.00 78.81 109 ALA A O 1
ATOM 855 N N . LEU A 1 110 ? 12.766 1.118 -4.648 1.00 75.81 110 LEU A N 1
ATOM 856 C CA . LEU A 1 110 ? 11.857 1.191 -5.792 1.00 75.81 110 LEU A CA 1
ATOM 857 C C . LEU A 1 110 ? 12.651 1.342 -7.085 1.00 75.81 110 LEU A C 1
ATOM 859 O O . LEU A 1 110 ? 13.365 2.328 -7.293 1.00 75.81 110 LEU A O 1
ATOM 863 N N . ARG A 1 111 ? 12.512 0.358 -7.968 1.00 79.88 111 ARG A N 1
ATOM 864 C CA . ARG A 1 111 ? 13.057 0.384 -9.327 1.00 79.88 111 ARG A CA 1
ATOM 865 C C . ARG A 1 111 ? 12.171 1.256 -10.205 1.00 79.88 111 ARG A C 1
ATOM 867 O O . ARG A 1 111 ? 10.990 1.376 -9.941 1.00 79.88 111 ARG A O 1
ATOM 874 N N . HIS A 1 112 ? 12.712 1.789 -11.296 1.00 76.06 112 HIS A N 1
ATOM 875 C CA . HIS A 1 112 ? 11.959 2.617 -12.253 1.00 76.06 112 HIS A CA 1
ATOM 876 C C . HIS A 1 112 ? 10.711 1.933 -12.856 1.00 76.06 112 HIS A C 1
ATOM 878 O O . HIS A 1 112 ? 9.840 2.606 -13.402 1.00 76.06 112 HIS A O 1
ATOM 884 N N . THR A 1 113 ? 10.647 0.598 -12.807 1.00 82.88 113 THR A N 1
ATOM 885 C CA . THR A 1 113 ? 9.511 -0.211 -13.270 1.00 82.88 113 THR A CA 1
ATOM 886 C C . THR A 1 113 ? 8.465 -0.482 -12.192 1.00 82.88 113 THR A C 1
ATOM 888 O O . THR A 1 113 ? 7.426 -1.065 -12.502 1.00 82.88 113 THR A O 1
ATOM 891 N N . ASP A 1 114 ? 8.708 -0.093 -10.942 1.00 86.06 114 ASP A N 1
ATOM 892 C CA . ASP A 1 114 ? 7.780 -0.332 -9.843 1.00 86.06 114 ASP A CA 1
ATOM 893 C C . ASP A 1 114 ? 6.733 0.788 -9.815 1.00 86.06 114 ASP A C 1
ATOM 895 O O . ASP A 1 114 ? 6.978 1.882 -9.317 1.00 86.06 114 ASP A O 1
ATOM 899 N N . ARG A 1 115 ? 5.552 0.534 -10.389 1.00 89.88 115 ARG A N 1
ATOM 900 C CA . ARG A 1 115 ? 4.478 1.539 -10.494 1.00 89.88 115 ARG A CA 1
ATOM 901 C C . ARG A 1 115 ? 3.463 1.443 -9.367 1.00 89.88 115 ARG A C 1
ATOM 903 O O . ARG A 1 115 ? 2.480 2.171 -9.380 1.00 89.88 115 ARG A O 1
ATOM 910 N N . LEU A 1 116 ? 3.648 0.539 -8.414 1.00 92.19 116 LEU A N 1
ATOM 911 C CA . LEU A 1 116 ? 2.685 0.299 -7.349 1.00 92.19 116 LEU A CA 1
ATOM 912 C C . LEU A 1 116 ? 3.390 0.158 -6.000 1.00 92.19 116 LEU A C 1
ATOM 914 O O . LEU A 1 116 ? 4.491 -0.384 -5.893 1.00 92.19 116 LEU A O 1
ATOM 918 N N . LEU A 1 117 ? 2.723 0.643 -4.962 1.00 92.19 117 LEU A N 1
ATOM 919 C CA . LEU A 1 117 ? 3.157 0.600 -3.576 1.00 92.19 117 LEU A CA 1
ATOM 920 C C . LEU A 1 117 ? 2.020 0.071 -2.708 1.00 92.19 117 LEU A C 1
ATOM 922 O O . LEU A 1 117 ? 0.913 0.603 -2.736 1.00 92.19 117 LEU A O 1
ATOM 926 N N . VAL A 1 118 ? 2.314 -0.938 -1.896 1.00 94.75 118 VAL A N 1
ATOM 927 C CA . VAL A 1 118 ? 1.464 -1.328 -0.767 1.00 94.75 118 VAL A CA 1
ATOM 928 C C . VAL A 1 118 ? 2.112 -0.783 0.493 1.00 94.75 118 VAL A C 1
ATOM 930 O O . VAL A 1 118 ? 3.297 -1.014 0.729 1.00 94.75 118 VAL A O 1
ATOM 933 N N . VAL A 1 119 ? 1.351 -0.039 1.285 1.00 94.50 119 VAL A N 1
ATOM 934 C CA . VAL A 1 119 ? 1.840 0.651 2.478 1.00 94.50 119 VAL A CA 1
ATOM 935 C C . VAL A 1 119 ? 0.958 0.278 3.661 1.00 94.50 119 VAL A C 1
ATOM 937 O O . VAL A 1 119 ? -0.257 0.441 3.611 1.00 94.50 119 VAL A O 1
ATOM 940 N N . THR A 1 120 ? 1.565 -0.197 4.735 1.00 94.12 120 THR A N 1
ATOM 941 C CA . THR A 1 120 ? 0.945 -0.392 6.048 1.00 94.12 120 THR A CA 1
ATOM 942 C C . THR A 1 120 ? 1.754 0.390 7.092 1.00 94.12 120 THR A C 1
ATOM 944 O O . THR A 1 120 ? 2.841 0.881 6.767 1.00 94.12 120 THR A O 1
ATOM 947 N N . PRO A 1 121 ? 1.268 0.524 8.341 1.00 91.19 121 PRO A N 1
ATOM 948 C CA . PRO A 1 121 ? 2.044 1.152 9.412 1.00 91.19 121 PRO A CA 1
ATOM 949 C C . PRO A 1 121 ? 3.403 0.490 9.635 1.00 91.19 121 PRO A C 1
ATOM 951 O O . PRO A 1 121 ? 4.358 1.166 9.990 1.00 91.19 121 PRO A O 1
ATOM 954 N N . ASP A 1 122 ? 3.495 -0.811 9.358 1.00 88.62 122 ASP A N 1
ATOM 955 C CA . ASP A 1 122 ? 4.660 -1.624 9.693 1.00 88.62 122 ASP A CA 1
ATOM 956 C C . ASP A 1 122 ? 5.445 -2.090 8.468 1.00 88.62 122 ASP A C 1
ATOM 958 O O . ASP A 1 122 ? 6.464 -2.749 8.624 1.00 88.62 122 ASP A O 1
ATOM 962 N N . LEU A 1 123 ? 4.980 -1.844 7.241 1.00 89.44 123 LEU A N 1
ATOM 963 C CA . LEU A 1 123 ? 5.599 -2.414 6.046 1.00 89.44 123 LEU A CA 1
ATOM 964 C C . LEU A 1 123 ? 5.310 -1.586 4.798 1.00 89.44 123 LEU A C 1
ATOM 966 O O . LEU A 1 123 ? 4.210 -1.090 4.578 1.00 89.44 123 LEU A O 1
ATOM 970 N N . VAL A 1 124 ? 6.299 -1.526 3.914 1.00 90.12 124 VAL A N 1
ATOM 971 C CA . VAL A 1 124 ? 6.144 -1.013 2.555 1.00 90.12 124 VAL A CA 1
ATOM 972 C C . VAL A 1 124 ? 6.549 -2.111 1.583 1.00 90.12 124 VAL A C 1
ATOM 974 O O . VAL A 1 124 ? 7.545 -2.795 1.800 1.00 90.12 124 VAL A O 1
ATOM 977 N N . VAL A 1 125 ? 5.795 -2.282 0.500 1.00 90.31 125 VAL A N 1
ATOM 978 C CA . VAL A 1 125 ? 6.096 -3.228 -0.579 1.00 90.31 125 VAL A CA 1
ATOM 979 C C . VAL A 1 125 ? 6.048 -2.490 -1.910 1.00 90.31 125 VAL A C 1
ATOM 981 O O . VAL A 1 125 ? 5.017 -1.934 -2.280 1.00 90.31 125 VAL A O 1
ATOM 984 N N . GLY A 1 126 ? 7.165 -2.505 -2.638 1.00 89.31 126 GLY A N 1
ATOM 985 C CA . GLY A 1 126 ? 7.222 -2.077 -4.034 1.00 89.31 126 GLY A CA 1
ATOM 986 C C . GLY A 1 126 ? 6.753 -3.193 -4.958 1.00 89.31 126 GLY A C 1
ATOM 987 O O . GLY A 1 126 ? 7.197 -4.336 -4.819 1.00 89.31 126 GLY A O 1
ATOM 988 N N . VAL A 1 127 ? 5.861 -2.868 -5.887 1.00 90.69 127 VAL A N 1
ATOM 989 C CA . VAL A 1 127 ? 5.254 -3.825 -6.812 1.00 90.69 127 VAL A CA 1
ATOM 990 C C . VAL A 1 127 ? 5.606 -3.439 -8.242 1.00 90.69 127 VAL A C 1
ATOM 992 O O . VAL A 1 127 ? 5.447 -2.295 -8.668 1.00 90.69 127 VAL A O 1
ATOM 995 N N . ASN A 1 128 ? 6.112 -4.429 -8.974 1.00 88.75 128 ASN A N 1
ATOM 996 C CA . ASN A 1 128 ? 6.586 -4.253 -10.334 1.00 88.75 128 ASN A CA 1
ATOM 997 C C . ASN A 1 128 ? 5.434 -4.181 -11.342 1.00 88.75 128 ASN A C 1
ATOM 999 O O . ASN A 1 128 ? 4.552 -5.046 -11.334 1.00 88.75 128 ASN A O 1
ATOM 1003 N N . GLY A 1 129 ? 5.503 -3.209 -12.254 1.00 88.62 129 GLY A N 1
ATOM 1004 C CA . GLY A 1 129 ? 4.447 -2.934 -13.223 1.00 88.62 129 GLY A CA 1
ATOM 1005 C C . GLY A 1 129 ? 3.271 -2.170 -12.612 1.00 88.62 129 GLY A C 1
ATOM 1006 O O . GLY A 1 129 ? 3.319 -1.767 -11.452 1.00 88.62 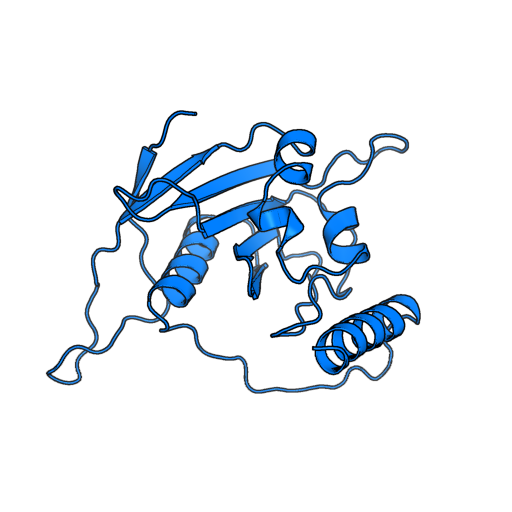129 GLY A O 1
ATOM 1007 N N . ALA A 1 130 ? 2.231 -1.949 -13.420 1.00 89.62 130 ALA A N 1
ATOM 1008 C CA . ALA A 1 130 ? 1.060 -1.129 -13.082 1.00 89.62 130 ALA A CA 1
ATOM 1009 C C . ALA A 1 130 ? -0.226 -1.944 -12.842 1.00 89.62 130 ALA A C 1
ATOM 1011 O O . ALA A 1 130 ? -1.314 -1.375 -12.831 1.00 89.62 130 ALA A O 1
ATOM 1012 N N . ASP A 1 131 ? -0.104 -3.262 -12.675 1.00 93.69 131 ASP A N 1
ATOM 1013 C CA . ASP A 1 131 ? -1.230 -4.161 -12.416 1.00 93.69 131 ASP A CA 1
ATOM 1014 C C . ASP A 1 131 ? -1.699 -4.063 -10.956 1.00 93.69 131 ASP A C 1
ATOM 1016 O O . ASP A 1 131 ? -1.039 -4.545 -10.031 1.00 93.69 131 ASP A O 1
ATOM 1020 N N . GLU A 1 132 ? -2.846 -3.417 -10.751 1.00 94.75 132 GLU A N 1
ATOM 1021 C CA . GLU A 1 132 ? -3.428 -3.188 -9.430 1.00 94.75 132 GLU A CA 1
ATOM 1022 C C . GLU A 1 132 ? -3.783 -4.494 -8.716 1.00 94.75 132 GLU A C 1
ATOM 1024 O O . GLU A 1 132 ? -3.564 -4.588 -7.508 1.00 94.75 132 GLU A O 1
ATOM 1029 N N . ASP A 1 133 ? -4.259 -5.516 -9.433 1.00 95.00 133 ASP A N 1
ATOM 1030 C CA . ASP A 1 133 ? -4.609 -6.804 -8.824 1.00 95.00 133 ASP A CA 1
ATOM 1031 C C . ASP A 1 133 ? -3.376 -7.465 -8.214 1.00 95.00 133 ASP A C 1
ATOM 1033 O O . ASP A 1 133 ? -3.439 -8.033 -7.121 1.00 95.00 133 ASP A O 1
ATOM 1037 N N . ARG A 1 134 ? -2.206 -7.272 -8.830 1.00 94.25 134 ARG A N 1
ATOM 1038 C CA . ARG A 1 134 ? -0.935 -7.704 -8.251 1.00 94.25 134 ARG A CA 1
ATOM 1039 C C . ARG A 1 134 ? -0.620 -6.999 -6.932 1.00 94.25 134 ARG A C 1
ATOM 1041 O O . ARG A 1 134 ? -0.134 -7.648 -6.003 1.00 94.25 134 ARG A O 1
ATOM 1048 N N . ALA A 1 135 ? -0.878 -5.697 -6.822 1.00 95.38 135 ALA A N 1
ATOM 1049 C CA . ALA A 1 135 ? -0.677 -4.968 -5.570 1.00 95.38 135 ALA A CA 1
ATOM 1050 C C . ALA A 1 135 ? -1.678 -5.398 -4.491 1.00 95.38 135 ALA A C 1
ATOM 1052 O O . ALA A 1 135 ? -1.286 -5.626 -3.346 1.00 95.38 135 ALA A O 1
ATOM 1053 N N . PHE A 1 136 ? -2.944 -5.594 -4.857 1.00 97.25 136 PHE A N 1
ATOM 1054 C CA . PHE A 1 136 ? -3.950 -6.124 -3.940 1.00 97.25 136 PHE A CA 1
ATOM 1055 C C . PHE A 1 136 ? -3.651 -7.564 -3.503 1.00 97.25 136 PHE A C 1
ATOM 1057 O O . PHE A 1 136 ? -3.878 -7.890 -2.340 1.00 97.25 136 PHE A O 1
ATOM 1064 N N . GLY A 1 137 ? -3.054 -8.395 -4.359 1.00 95.94 137 GLY A N 1
ATOM 1065 C CA . GLY A 1 137 ? -2.575 -9.722 -3.971 1.00 95.94 137 GLY A CA 1
ATOM 1066 C C . GLY A 1 137 ? -1.419 -9.672 -2.968 1.00 95.94 137 GLY A C 1
ATOM 1067 O O . GLY A 1 137 ? -1.396 -10.440 -2.010 1.00 95.94 137 GLY A O 1
ATOM 1068 N N . HIS A 1 138 ? -0.502 -8.705 -3.099 1.00 94.88 138 HIS A N 1
ATOM 1069 C CA . HIS A 1 138 ? 0.525 -8.467 -2.077 1.00 94.88 138 HIS A CA 1
ATOM 1070 C C . HIS A 1 138 ? -0.067 -7.961 -0.759 1.00 94.88 138 HIS A C 1
ATOM 1072 O O . HIS A 1 138 ? 0.403 -8.350 0.309 1.00 94.88 138 HIS A O 1
ATOM 1078 N N . LEU A 1 139 ? -1.100 -7.118 -0.811 1.00 96.06 139 LEU A N 1
ATOM 1079 C CA . LEU A 1 139 ? -1.831 -6.718 0.387 1.00 96.06 139 LEU A CA 1
ATOM 1080 C C . LEU A 1 139 ? -2.522 -7.920 1.047 1.00 96.06 139 LEU A C 1
ATOM 1082 O O . LEU A 1 139 ? -2.436 -8.067 2.263 1.00 96.06 139 LEU A O 1
ATOM 1086 N N . ALA A 1 140 ? -3.160 -8.795 0.268 1.00 95.62 14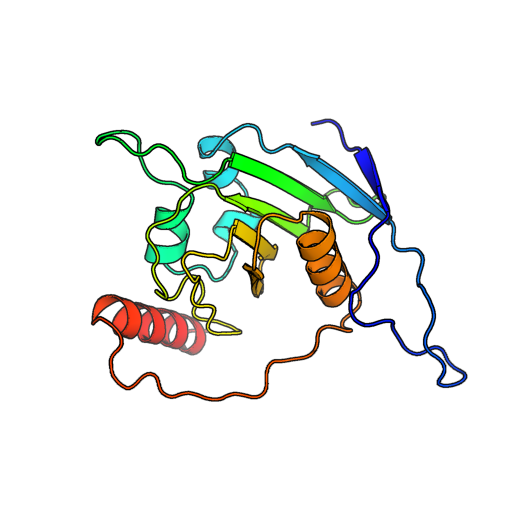0 ALA A N 1
ATOM 1087 C CA . ALA A 1 140 ? -3.787 -10.012 0.776 1.00 95.62 140 ALA A CA 1
ATOM 1088 C C . ALA A 1 140 ? -2.758 -10.942 1.444 1.00 95.62 140 ALA A C 1
ATOM 1090 O O . ALA A 1 140 ? -2.995 -11.396 2.563 1.00 95.62 140 ALA A O 1
ATOM 1091 N N . ASP A 1 141 ? -1.582 -11.126 0.832 1.00 94.44 141 ASP A N 1
ATOM 1092 C CA . ASP A 1 141 ? -0.461 -11.864 1.430 1.00 94.44 141 ASP A CA 1
ATOM 1093 C C . ASP A 1 141 ? -0.041 -11.281 2.795 1.00 94.44 141 ASP A C 1
ATOM 1095 O O . ASP A 1 141 ? 0.264 -12.022 3.731 1.00 94.44 141 ASP A O 1
ATOM 1099 N N . VAL A 1 142 ? -0.014 -9.947 2.924 1.00 92.50 142 VAL A N 1
ATOM 1100 C CA . VAL A 1 142 ? 0.295 -9.259 4.191 1.00 92.50 142 VAL A CA 1
ATOM 1101 C C . VAL A 1 142 ? -0.818 -9.475 5.216 1.00 92.50 142 VAL A C 1
ATOM 1103 O O . VAL A 1 142 ? -0.536 -9.827 6.358 1.00 92.50 142 VAL A O 1
ATOM 1106 N N . MET A 1 143 ? -2.082 -9.301 4.823 1.00 92.50 143 MET A N 1
ATOM 1107 C CA . MET A 1 143 ? -3.237 -9.419 5.720 1.00 92.50 143 MET A CA 1
ATOM 1108 C C . MET A 1 143 ? -3.447 -10.837 6.260 1.00 92.50 143 MET A C 1
ATOM 1110 O O . MET A 1 143 ? -3.972 -10.983 7.366 1.00 92.50 143 MET A O 1
ATOM 1114 N N . LEU A 1 144 ? -3.069 -11.853 5.480 1.00 90.62 144 LEU A N 1
ATOM 1115 C CA . LEU A 1 144 ? -3.187 -13.272 5.822 1.00 90.62 144 LEU A CA 1
ATOM 1116 C C . LEU A 1 144 ? -1.894 -13.863 6.398 1.00 90.62 144 LEU A C 1
ATOM 1118 O O . LEU A 1 144 ? -1.886 -15.018 6.814 1.00 90.62 144 LEU A O 1
ATOM 1122 N N . GLY A 1 145 ? -0.798 -13.098 6.410 1.00 89.19 145 GLY A N 1
ATOM 1123 C CA . GLY A 1 145 ? 0.505 -13.576 6.873 1.00 89.19 145 GLY A CA 1
ATOM 1124 C C . GLY A 1 145 ? 1.144 -14.635 5.966 1.00 89.19 145 GLY A C 1
ATOM 1125 O O . GLY A 1 145 ? 2.069 -15.319 6.395 1.00 89.19 145 GLY A O 1
ATOM 1126 N N . THR A 1 146 ? 0.684 -14.783 4.721 1.00 89.62 146 THR A N 1
ATOM 1127 C CA . THR A 1 146 ? 1.219 -15.750 3.744 1.00 89.62 146 THR A CA 1
ATOM 1128 C C . THR A 1 146 ? 2.356 -15.176 2.897 1.00 89.62 146 THR A C 1
ATOM 1130 O O . THR A 1 146 ? 2.972 -15.887 2.099 1.00 89.62 146 THR A O 1
ATOM 1133 N N . ARG A 1 147 ? 2.678 -13.891 3.084 1.00 87.19 147 ARG A N 1
ATOM 1134 C CA . ARG A 1 147 ? 3.784 -13.213 2.407 1.00 87.19 147 ARG A CA 1
ATOM 1135 C C . ARG A 1 147 ? 5.105 -13.956 2.604 1.00 87.19 147 ARG A C 1
ATOM 1137 O O . ARG A 1 147 ? 5.617 -14.071 3.715 1.00 87.19 147 ARG A O 1
ATOM 1144 N N . GLN A 1 148 ? 5.734 -14.347 1.499 1.00 79.31 148 GLN A N 1
ATOM 1145 C CA . GLN A 1 148 ? 7.091 -14.879 1.538 1.00 79.31 148 GLN A CA 1
ATOM 1146 C C . GLN A 1 148 ? 8.118 -13.761 1.755 1.00 79.31 148 GLN A C 1
ATOM 1148 O O . GLN A 1 148 ? 8.264 -12.851 0.934 1.00 79.31 148 GLN A O 1
ATOM 1153 N N . LEU A 1 149 ? 8.870 -13.849 2.855 1.00 68.75 149 LEU A N 1
ATOM 1154 C CA . LEU A 1 149 ? 10.017 -12.979 3.108 1.00 68.75 149 LEU A CA 1
ATOM 1155 C C . LEU A 1 149 ? 11.084 -13.235 2.040 1.00 68.75 149 LEU A C 1
ATOM 1157 O O . LEU A 1 149 ? 11.553 -14.365 1.863 1.00 68.75 149 LEU A O 1
ATOM 1161 N N . ARG A 1 150 ? 11.532 -12.188 1.342 1.00 59.06 150 ARG A N 1
ATOM 1162 C CA . ARG A 1 150 ? 12.694 -12.325 0.457 1.00 59.06 150 ARG A CA 1
ATOM 1163 C C . ARG A 1 150 ? 13.920 -12.655 1.308 1.00 59.06 150 ARG A C 1
ATOM 1165 O O . ARG A 1 150 ? 14.387 -11.819 2.079 1.00 59.06 150 ARG A O 1
ATOM 1172 N N . ARG A 1 151 ? 14.480 -13.862 1.141 1.00 51.47 151 ARG A N 1
ATOM 1173 C CA . ARG A 1 151 ? 15.780 -14.230 1.729 1.00 51.47 151 ARG A CA 1
ATOM 1174 C C . ARG A 1 151 ? 1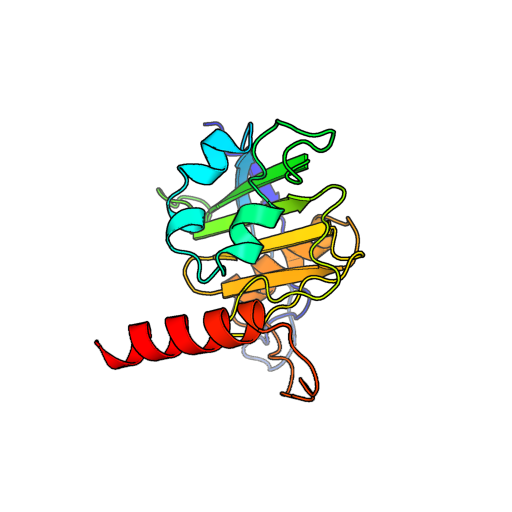6.815 -13.158 1.360 1.00 51.47 151 ARG A C 1
ATOM 1176 O O . ARG A 1 151 ? 17.075 -12.914 0.182 1.00 51.47 151 ARG A O 1
ATOM 1183 N N . ARG A 1 152 ? 17.372 -12.503 2.386 1.00 48.97 152 ARG A N 1
ATOM 1184 C CA . ARG A 1 152 ? 18.369 -11.426 2.293 1.00 48.97 152 ARG A CA 1
ATOM 1185 C C . ARG A 1 152 ? 19.482 -11.776 1.293 1.00 48.97 152 ARG A C 1
ATOM 1187 O O . ARG A 1 152 ? 20.218 -12.736 1.493 1.00 48.97 152 ARG A O 1
ATOM 1194 N N . ARG A 1 153 ? 19.689 -10.926 0.286 1.00 40.38 153 ARG A N 1
ATOM 1195 C CA . ARG A 1 153 ? 21.008 -10.735 -0.340 1.00 40.38 153 ARG A CA 1
ATOM 1196 C C . ARG A 1 153 ? 21.358 -9.250 -0.281 1.00 40.38 153 ARG A C 1
ATOM 1198 O O . ARG A 1 153 ? 20.920 -8.502 -1.152 1.00 40.38 153 ARG A O 1
ATOM 1205 N N . PRO A 1 154 ? 22.128 -8.787 0.716 1.00 42.81 154 PRO A N 1
ATOM 1206 C CA . PRO A 1 154 ? 22.726 -7.473 0.637 1.00 42.81 154 PRO A CA 1
ATOM 1207 C C . PRO A 1 154 ? 24.002 -7.578 -0.203 1.00 42.81 154 PRO A C 1
ATOM 1209 O O . PRO A 1 154 ? 24.993 -8.170 0.212 1.00 42.81 154 PRO A O 1
ATOM 1212 N N . ARG A 1 155 ? 24.001 -6.952 -1.377 1.00 38.66 155 ARG A N 1
ATOM 1213 C CA . ARG A 1 155 ? 25.201 -6.266 -1.868 1.00 38.66 155 ARG A CA 1
ATOM 1214 C C . ARG A 1 155 ? 24.800 -4.842 -2.204 1.00 38.66 155 ARG A C 1
ATOM 1216 O O . ARG A 1 155 ? 24.570 -4.486 -3.351 1.00 38.66 155 ARG A O 1
ATOM 1223 N N . VAL A 1 156 ? 24.665 -4.038 -1.155 1.00 47.34 156 VAL A N 1
ATOM 1224 C CA . VAL A 1 156 ? 24.681 -2.583 -1.287 1.00 47.34 156 VAL A CA 1
ATOM 12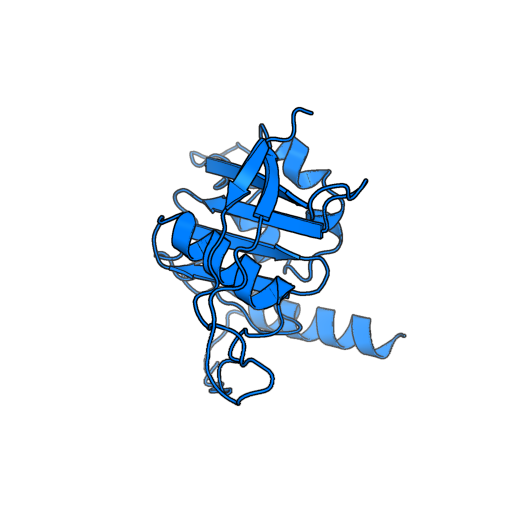25 C C . VAL A 1 156 ? 26.151 -2.185 -1.245 1.00 47.34 156 VAL A C 1
ATOM 1227 O O . VAL A 1 156 ? 26.671 -1.823 -0.198 1.00 47.34 156 VAL A O 1
ATOM 1230 N N . THR A 1 157 ? 26.866 -2.371 -2.355 1.00 42.06 157 THR A N 1
ATOM 1231 C CA . THR A 1 157 ? 28.301 -2.039 -2.419 1.00 42.06 157 THR A CA 1
ATOM 1232 C C . THR A 1 157 ? 28.546 -0.572 -2.792 1.00 42.06 157 THR A C 1
ATOM 1234 O O . THR A 1 157 ? 29.668 -0.101 -2.666 1.00 42.06 157 THR A O 1
ATOM 1237 N N . ARG A 1 158 ? 27.509 0.168 -3.215 1.00 46.28 158 ARG A N 1
ATOM 1238 C CA . ARG A 1 158 ? 27.517 1.624 -3.451 1.00 46.28 158 ARG A CA 1
ATOM 1239 C C . ARG A 1 158 ? 26.093 2.178 -3.306 1.00 46.28 158 ARG A C 1
ATOM 1241 O O . ARG A 1 158 ? 25.383 2.297 -4.298 1.00 46.28 158 ARG A O 1
ATOM 1248 N N . ALA A 1 159 ? 25.642 2.451 -2.083 1.00 57.09 159 ALA A N 1
ATOM 1249 C CA . ALA A 1 159 ? 24.458 3.293 -1.883 1.00 57.09 159 ALA A CA 1
ATOM 1250 C C . ALA A 1 159 ? 24.893 4.768 -1.841 1.00 57.09 159 ALA A C 1
ATOM 1252 O O . ALA A 1 159 ? 25.942 5.053 -1.258 1.00 57.09 159 ALA A O 1
ATOM 1253 N N . PRO A 1 160 ? 24.122 5.702 -2.428 1.00 59.94 160 PRO A N 1
ATOM 1254 C CA . PRO A 1 160 ? 24.306 7.134 -2.200 1.00 59.94 160 PRO A CA 1
ATOM 1255 C C . PRO A 1 160 ? 24.331 7.460 -0.697 1.00 59.94 160 PRO A C 1
ATOM 1257 O O . PRO A 1 160 ? 23.656 6.790 0.085 1.00 59.94 160 PRO A O 1
ATOM 1260 N N . ALA A 1 161 ? 25.078 8.489 -0.287 1.00 65.00 161 ALA A N 1
ATOM 1261 C CA . ALA A 1 161 ? 25.236 8.855 1.127 1.00 65.00 161 ALA A CA 1
ATOM 1262 C C . ALA A 1 161 ? 23.889 9.074 1.845 1.00 65.00 161 ALA A C 1
ATOM 1264 O O . ALA A 1 161 ? 23.715 8.628 2.976 1.00 65.00 161 ALA A O 1
ATOM 1265 N N . ASP A 1 162 ? 22.910 9.660 1.154 1.00 61.09 162 ASP A N 1
ATOM 1266 C CA . ASP A 1 162 ? 21.541 9.845 1.650 1.00 61.09 162 ASP A CA 1
ATOM 1267 C C . ASP A 1 162 ? 20.839 8.530 2.008 1.00 61.09 162 ASP A C 1
ATOM 1269 O O . ASP A 1 162 ? 20.101 8.453 2.989 1.00 61.09 162 ASP A O 1
ATOM 1273 N N . ASP A 1 163 ? 21.049 7.491 1.199 1.00 58.59 163 ASP A N 1
ATOM 1274 C CA . ASP A 1 163 ? 20.439 6.184 1.408 1.00 58.59 163 ASP A CA 1
ATOM 1275 C C . ASP A 1 163 ? 21.118 5.494 2.601 1.00 58.59 163 ASP A C 1
ATOM 1277 O O . ASP A 1 163 ? 20.442 4.859 3.401 1.00 58.59 163 ASP A O 1
ATOM 1281 N N . VAL A 1 164 ? 22.431 5.682 2.786 1.00 62.88 164 VAL A N 1
ATOM 1282 C CA . VAL A 1 164 ? 23.151 5.223 3.988 1.00 62.88 164 VAL A CA 1
ATOM 1283 C C . VAL A 1 164 ? 22.644 5.945 5.239 1.00 62.88 164 VAL A C 1
ATOM 1285 O O . VAL A 1 164 ? 22.341 5.293 6.235 1.00 62.88 164 VAL A O 1
ATOM 1288 N N . ALA A 1 165 ? 22.477 7.268 5.183 1.00 60.84 165 ALA A N 1
ATOM 1289 C CA . ALA A 1 165 ? 21.952 8.057 6.294 1.00 60.84 165 ALA A CA 1
ATOM 1290 C C . ALA A 1 165 ? 20.519 7.646 6.677 1.00 60.84 165 ALA A C 1
ATOM 1292 O O . ALA A 1 165 ? 20.208 7.539 7.861 1.00 60.84 165 ALA A O 1
ATOM 1293 N N . ALA A 1 166 ? 19.664 7.353 5.690 1.00 59.56 166 ALA A N 1
ATOM 1294 C CA . ALA A 1 166 ? 18.298 6.881 5.923 1.00 59.56 166 ALA A CA 1
ATOM 1295 C C . ALA A 1 166 ? 18.237 5.494 6.583 1.00 59.56 166 ALA A C 1
ATOM 1297 O O . ALA A 1 166 ? 17.292 5.201 7.313 1.00 59.56 166 ALA A O 1
ATOM 1298 N N . LEU A 1 167 ? 19.228 4.635 6.328 1.00 60.19 167 LEU A N 1
ATOM 1299 C CA . LEU A 1 167 ? 19.348 3.346 7.009 1.00 60.19 167 LEU A CA 1
ATOM 1300 C C . LEU A 1 167 ? 19.742 3.533 8.481 1.00 60.19 167 LEU A C 1
ATOM 1302 O O . LEU A 1 167 ? 19.174 2.877 9.345 1.00 60.19 167 LEU A O 1
ATOM 1306 N N . VAL A 1 168 ? 20.671 4.451 8.763 1.00 59.69 168 VAL A N 1
ATOM 1307 C CA . VAL A 1 168 ? 21.172 4.713 10.123 1.00 59.69 168 VAL A CA 1
ATOM 1308 C C . VAL A 1 168 ? 20.126 5.411 11.000 1.00 59.69 168 VAL A C 1
ATOM 1310 O O . VAL A 1 168 ? 19.990 5.077 12.174 1.00 59.69 168 VAL A O 1
ATOM 1313 N N . SER A 1 169 ? 19.365 6.365 10.455 1.00 56.69 169 SER A N 1
ATOM 1314 C CA . SER A 1 169 ? 18.400 7.152 11.237 1.00 56.69 169 SER A CA 1
ATOM 1315 C C . SER A 1 169 ? 17.228 6.328 11.779 1.00 56.69 169 SER A C 1
ATOM 1317 O O . SER A 1 169 ? 16.751 6.595 12.880 1.00 56.69 169 SER A O 1
ATOM 1319 N N . ILE A 1 170 ? 16.784 5.313 11.038 1.00 57.94 170 ILE A N 1
ATOM 1320 C CA . ILE A 1 170 ? 15.696 4.424 11.463 1.00 57.94 170 ILE A CA 1
ATOM 1321 C C . ILE A 1 170 ? 16.188 3.391 12.489 1.00 57.94 170 ILE A C 1
ATOM 1323 O O . ILE A 1 170 ? 15.461 3.086 13.432 1.00 57.94 170 ILE A O 1
ATOM 1327 N N . ASP A 1 171 ? 17.431 2.915 12.367 1.00 53.91 171 ASP A N 1
ATOM 1328 C CA . ASP A 1 171 ? 18.036 2.019 13.363 1.00 53.91 171 ASP A CA 1
ATOM 1329 C C . ASP A 1 171 ? 18.214 2.722 14.726 1.00 53.91 171 ASP A C 1
ATOM 1331 O O . ASP A 1 171 ? 17.960 2.114 15.764 1.00 53.91 171 ASP A O 1
ATOM 1335 N N . LEU A 1 172 ? 18.566 4.016 14.735 1.00 54.00 172 LEU A N 1
ATOM 1336 C CA . LEU A 1 172 ? 18.670 4.824 15.960 1.00 54.00 172 LEU A CA 1
ATOM 1337 C C . LEU A 1 172 ? 17.310 5.087 16.622 1.00 54.00 172 LEU A C 1
ATOM 1339 O O . LEU A 1 172 ? 17.207 5.000 17.842 1.00 54.00 172 LEU A O 1
ATOM 1343 N N . ALA A 1 173 ? 16.261 5.355 15.836 1.00 54.22 173 ALA A N 1
ATOM 1344 C CA . ALA A 1 173 ? 14.905 5.531 16.365 1.00 54.22 173 ALA A CA 1
ATOM 1345 C C . ALA A 1 173 ? 14.389 4.271 17.086 1.00 54.22 173 ALA A C 1
ATOM 1347 O O . ALA A 1 173 ? 13.611 4.382 18.023 1.00 54.22 173 ALA A O 1
ATOM 1348 N N . ARG A 1 174 ? 14.867 3.083 16.691 1.00 52.94 174 ARG A N 1
ATOM 1349 C CA . ARG A 1 174 ? 14.493 1.795 17.293 1.00 52.94 174 ARG A CA 1
ATOM 1350 C C . ARG A 1 174 ? 15.314 1.407 18.528 1.00 52.94 174 ARG A C 1
ATOM 1352 O O . ARG A 1 174 ? 14.967 0.442 19.195 1.00 52.94 174 ARG A O 1
ATOM 1359 N N . GLN A 1 175 ? 16.444 2.070 18.777 1.00 49.19 175 GLN A N 1
ATOM 1360 C CA . GLN A 1 175 ? 17.304 1.820 19.946 1.00 49.19 175 GLN A CA 1
ATOM 1361 C C . GLN A 1 175 ? 17.004 2.764 21.120 1.00 49.19 175 GLN A C 1
ATOM 1363 O O . GLN A 1 175 ? 17.591 2.603 22.186 1.00 49.19 175 GLN A O 1
ATOM 1368 N N . GLY A 1 176 ? 16.134 3.757 20.910 1.00 47.16 176 GLY A N 1
ATOM 1369 C CA . GLY A 1 176 ? 15.683 4.708 21.929 1.00 47.16 176 GLY A CA 1
ATOM 1370 C C . GLY A 1 176 ? 14.305 4.407 22.535 1.00 47.16 176 GLY A C 1
ATOM 1371 O O . GLY A 1 176 ? 13.836 5.221 23.327 1.00 47.16 176 GLY A O 1
ATOM 1372 N N . GLU A 1 177 ? 13.675 3.287 22.157 1.00 42.31 177 GLU A N 1
ATOM 1373 C CA . GLU A 1 177 ? 12.529 2.657 22.847 1.00 42.31 177 GLU A CA 1
ATOM 1374 C C . GLU A 1 177 ? 13.017 1.503 23.729 1.00 42.31 177 GLU A C 1
ATOM 1376 O O . GLU A 1 177 ? 12.453 1.335 24.833 1.00 42.31 177 GLU A O 1
#